Protein AF-A0A938DQX3-F1 (afdb_monomer_lite)

Foldseek 3Di:
DDDDDDDPDPDPPVVVVVVVCVPVVVVVLVVQLVVLVVVLVVCCVVLVVQQQDSVVLSVLSSVLVVLLVVLLVVLLVQLLDPVHDNVVSVVSVVSNVCSLCRSVVSSVVRRPDRDPVSVVVSVVVSVVVVVVSVVVSVVSSVVSNVVVD

Secondary structure (DSSP, 8-state):
-------------HHHHHHHHHHHHHHHHHHHHHHHHHHHHHHHHHHGGGT--HHHHHHHHHHHHHHHHHHHHHHHHHHT-TTS-GGGGHHHHHHHHHHHHHHHHHHHHH-SS--HHHHHHHHHHHHHHHHHHHHHHHHHHHHHHHT--

Radius of gyration: 20.72 Å; chains: 1; bounding box: 42×38×73 Å

Structure (mmCIF, N/CA/C/O backbone):
data_AF-A0A938DQX3-F1
#
_entry.id   AF-A0A938DQX3-F1
#
loop_
_atom_site.group_PDB
_atom_site.id
_atom_site.type_symbol
_atom_site.label_atom_id
_atom_site.label_alt_id
_atom_site.label_comp_id
_atom_site.label_asym_id
_atom_site.label_entity_id
_atom_site.label_seq_id
_atom_site.pdbx_PDB_ins_code
_atom_site.Cartn_x
_atom_site.Cartn_y
_atom_site.Cartn_z
_atom_site.occupancy
_atom_site.B_iso_or_equiv
_atom_site.auth_seq_id
_atom_site.auth_comp_id
_atom_site.auth_asym_id
_atom_site.auth_atom_id
_atom_site.pdbx_PDB_model_num
ATOM 1 N N . MET A 1 1 ? 18.506 -20.937 -54.137 1.00 45.50 1 MET A N 1
ATOM 2 C CA . MET A 1 1 ? 18.088 -21.866 -53.063 1.00 45.50 1 MET A CA 1
ATOM 3 C C . MET A 1 1 ? 19.220 -21.955 -52.055 1.00 45.50 1 MET A C 1
ATOM 5 O O . MET A 1 1 ? 20.154 -22.712 -52.269 1.00 45.50 1 MET A O 1
ATOM 9 N N . THR A 1 2 ? 19.176 -21.145 -51.000 1.00 48.66 2 THR A N 1
ATOM 10 C CA . THR A 1 2 ? 20.172 -21.161 -49.918 1.00 48.66 2 THR A CA 1
ATOM 11 C C . THR A 1 2 ? 19.404 -21.217 -48.606 1.00 48.66 2 THR A C 1
ATOM 13 O O . THR A 1 2 ? 18.808 -20.236 -48.172 1.00 48.66 2 THR A O 1
ATOM 16 N N . SER A 1 3 ? 19.344 -22.419 -48.037 1.00 55.47 3 SER A N 1
ATOM 17 C CA . SER A 1 3 ? 18.750 -22.706 -46.735 1.00 55.47 3 SER A CA 1
ATOM 18 C C . SER A 1 3 ? 19.720 -22.242 -45.650 1.00 55.47 3 SER A C 1
ATOM 20 O O . SER A 1 3 ? 20.717 -22.916 -45.394 1.00 55.47 3 SER A O 1
ATOM 22 N N . LEU A 1 4 ? 19.459 -21.088 -45.031 1.00 57.44 4 LEU A N 1
ATOM 23 C CA . LEU A 1 4 ? 20.162 -20.676 -43.818 1.00 57.44 4 LEU A CA 1
ATOM 24 C C . LEU A 1 4 ? 19.590 -21.460 -42.637 1.00 57.44 4 LEU A C 1
ATOM 26 O O . LEU A 1 4 ? 18.409 -21.364 -42.316 1.00 57.44 4 LEU A O 1
ATOM 30 N N . ALA A 1 5 ? 20.454 -22.276 -42.043 1.00 54.38 5 ALA A N 1
ATOM 31 C CA . ALA A 1 5 ? 20.172 -23.106 -40.889 1.00 54.38 5 ALA A CA 1
ATOM 32 C C . ALA A 1 5 ? 19.664 -22.262 -39.710 1.00 54.38 5 ALA A C 1
ATOM 34 O O . ALA A 1 5 ? 20.349 -21.354 -39.234 1.00 54.38 5 ALA A O 1
ATOM 35 N N . GLU A 1 6 ? 18.470 -22.594 -39.221 1.00 53.66 6 GLU A N 1
ATOM 36 C CA . GLU A 1 6 ? 17.972 -22.133 -37.930 1.00 53.66 6 GLU A CA 1
ATOM 37 C C . GLU A 1 6 ? 18.935 -22.614 -36.833 1.00 53.66 6 GLU A C 1
ATOM 39 O O . GLU A 1 6 ? 19.057 -23.813 -36.570 1.00 53.66 6 GLU A O 1
ATOM 44 N N . GLY A 1 7 ? 19.636 -21.680 -36.184 1.00 59.19 7 GLY A N 1
ATOM 45 C CA . GLY A 1 7 ? 20.365 -21.973 -34.953 1.00 59.19 7 GLY A CA 1
ATOM 46 C C . GLY A 1 7 ? 19.417 -22.565 -33.899 1.00 59.19 7 GLY A C 1
ATOM 47 O O . GLY A 1 7 ? 18.219 -22.258 -33.907 1.00 59.19 7 GLY A O 1
ATOM 48 N N . PRO A 1 8 ? 19.905 -23.422 -32.985 1.00 55.75 8 PRO A N 1
ATOM 49 C CA . PRO A 1 8 ? 19.046 -24.119 -32.041 1.00 55.75 8 PRO A CA 1
ATOM 50 C C . PRO A 1 8 ? 18.246 -23.106 -31.217 1.00 55.75 8 PRO A C 1
ATOM 52 O O . PRO A 1 8 ? 18.801 -22.355 -30.413 1.00 55.75 8 PRO A O 1
ATOM 55 N N . ARG A 1 9 ? 16.921 -23.092 -31.423 1.00 62.78 9 ARG A N 1
ATOM 56 C CA . ARG A 1 9 ? 15.961 -22.340 -30.610 1.00 62.78 9 ARG A CA 1
ATOM 57 C C . ARG A 1 9 ? 16.185 -22.731 -29.150 1.00 62.78 9 ARG A C 1
ATOM 59 O O . ARG A 1 9 ? 15.803 -23.831 -28.748 1.00 62.78 9 ARG A O 1
ATOM 66 N N . ARG A 1 10 ? 16.826 -21.856 -28.360 1.00 60.59 10 ARG A N 1
ATOM 67 C CA . ARG A 1 10 ? 16.922 -22.015 -26.901 1.00 60.59 10 ARG A CA 1
ATOM 68 C C . ARG A 1 10 ? 15.500 -22.184 -26.383 1.00 60.59 10 ARG A C 1
ATOM 70 O O . ARG A 1 10 ? 14.726 -21.231 -26.382 1.00 60.59 10 ARG A O 1
ATOM 77 N N . ARG A 1 11 ? 15.136 -23.402 -25.982 1.00 61.06 11 ARG A N 1
ATOM 78 C CA . ARG A 1 11 ? 13.865 -23.626 -25.299 1.00 61.06 11 ARG A CA 1
ATOM 79 C C . ARG A 1 11 ? 13.931 -22.834 -23.990 1.00 61.06 11 ARG A C 1
ATOM 81 O O . ARG A 1 11 ? 14.903 -23.029 -23.256 1.00 61.06 11 ARG A O 1
ATOM 88 N N . PRO A 1 12 ? 12.977 -21.934 -23.702 1.00 57.72 12 PRO A N 1
ATOM 89 C CA . PRO A 1 12 ? 12.937 -21.260 -22.414 1.00 57.72 12 PRO A CA 1
ATOM 90 C C . PRO A 1 12 ? 12.854 -22.331 -21.322 1.00 57.72 12 PRO A C 1
ATOM 92 O O . PRO A 1 12 ? 11.903 -23.111 -21.258 1.00 57.72 12 PRO A O 1
ATOM 95 N N . ASN A 1 13 ? 13.915 -22.441 -20.525 1.00 58.25 13 ASN A N 1
ATOM 96 C CA . ASN A 1 13 ? 14.003 -23.379 -19.416 1.00 58.25 13 ASN A CA 1
ATOM 97 C C . ASN A 1 13 ? 13.297 -22.753 -18.209 1.00 58.25 13 ASN A C 1
ATOM 99 O O . ASN A 1 13 ? 13.933 -22.286 -17.266 1.00 58.25 13 ASN A O 1
ATOM 103 N N . TRP A 1 14 ? 11.966 -22.752 -18.268 1.00 53.69 14 TRP A N 1
ATOM 104 C CA . TRP A 1 14 ? 11.095 -22.201 -17.233 1.00 53.69 14 TRP A CA 1
ATOM 105 C C . TRP A 1 14 ? 11.409 -22.766 -15.846 1.00 53.69 14 TRP A C 1
ATOM 107 O O . TRP A 1 14 ? 11.339 -22.040 -14.865 1.00 53.69 14 TRP A O 1
ATOM 117 N N . THR A 1 15 ? 11.822 -24.034 -15.751 1.00 56.56 15 THR A N 1
ATOM 118 C CA . THR A 1 15 ? 12.157 -24.705 -14.485 1.00 56.56 15 THR A CA 1
ATOM 119 C C . THR A 1 15 ? 13.306 -24.051 -13.715 1.00 56.56 15 THR A C 1
ATOM 121 O O . THR A 1 15 ? 13.287 -24.057 -12.482 1.00 56.56 15 THR A O 1
ATOM 124 N N . ASN A 1 16 ? 14.273 -23.444 -14.406 1.00 50.97 16 ASN A N 1
ATOM 125 C CA . ASN A 1 16 ? 15.343 -22.687 -13.756 1.00 50.97 16 ASN A CA 1
ATOM 126 C C . ASN A 1 16 ? 14.871 -21.299 -13.304 1.00 50.97 16 ASN A C 1
ATOM 128 O O . ASN A 1 16 ? 15.248 -20.868 -12.213 1.00 50.97 16 ASN A O 1
ATOM 132 N N . ASP A 1 17 ? 13.984 -20.657 -14.069 1.00 53.81 17 ASP A N 1
ATOM 133 C CA . ASP A 1 17 ? 13.373 -19.376 -13.697 1.00 53.81 17 ASP A CA 1
ATOM 134 C C . ASP A 1 17 ? 12.493 -19.528 -12.441 1.00 53.81 17 ASP A C 1
ATOM 136 O O . ASP A 1 17 ? 12.587 -18.716 -11.520 1.00 53.81 17 ASP A O 1
ATOM 140 N N . VAL A 1 18 ? 11.718 -20.621 -12.315 1.00 51.69 18 VAL A N 1
ATOM 141 C CA . VAL A 1 18 ? 10.918 -20.895 -11.097 1.00 51.69 18 VAL A CA 1
ATOM 142 C C . VAL A 1 18 ? 11.788 -21.227 -9.880 1.00 51.69 18 VAL A C 1
ATOM 144 O O . VAL A 1 18 ? 11.441 -20.873 -8.754 1.00 51.69 18 VAL A O 1
ATOM 147 N N . ARG A 1 19 ? 12.944 -21.878 -10.074 1.00 49.25 19 ARG A N 1
ATOM 148 C CA . ARG A 1 19 ? 13.893 -22.155 -8.980 1.00 49.25 19 ARG A CA 1
ATOM 149 C C . ARG A 1 19 ? 14.632 -20.898 -8.514 1.00 49.25 19 ARG A C 1
ATOM 151 O O . ARG A 1 19 ? 14.839 -20.752 -7.311 1.00 49.25 19 ARG A O 1
ATOM 158 N N . GLN A 1 20 ? 14.968 -19.973 -9.416 1.00 52.78 20 GLN A N 1
ATOM 159 C CA . GLN A 1 20 ? 15.530 -18.662 -9.055 1.00 52.78 20 GLN A CA 1
ATOM 160 C C . GLN A 1 20 ? 14.491 -17.738 -8.396 1.00 52.78 20 GLN A C 1
ATOM 162 O O . GLN A 1 20 ? 14.831 -16.981 -7.486 1.00 52.78 20 GLN A O 1
ATOM 167 N N . LEU A 1 21 ? 13.208 -17.880 -8.748 1.00 51.78 21 LEU A N 1
ATOM 168 C CA . LEU A 1 21 ? 12.094 -17.274 -8.011 1.00 51.78 21 LEU A CA 1
ATOM 169 C C . LEU A 1 21 ? 11.944 -17.842 -6.586 1.00 51.78 21 LEU A C 1
ATOM 171 O O . LEU A 1 21 ? 11.348 -17.186 -5.739 1.00 51.78 21 LEU A O 1
ATOM 175 N N . GLY A 1 22 ? 12.494 -19.022 -6.283 1.00 58.12 22 GLY A N 1
ATOM 176 C CA . GLY A 1 22 ? 12.280 -19.718 -5.012 1.00 58.12 22 GLY A CA 1
ATOM 177 C C . GLY A 1 22 ? 12.811 -18.979 -3.781 1.00 58.12 22 GLY A C 1
ATOM 178 O O . GLY A 1 22 ? 12.100 -18.877 -2.786 1.00 58.12 22 GLY A O 1
ATOM 179 N N . VAL A 1 23 ? 14.032 -18.436 -3.830 1.00 64.75 23 VAL A N 1
ATOM 180 C CA . VAL A 1 23 ? 14.623 -17.715 -2.681 1.00 64.75 23 VAL A CA 1
ATOM 181 C C . VAL A 1 23 ? 14.189 -16.251 -2.670 1.00 64.75 23 VAL A C 1
ATOM 183 O O . VAL A 1 23 ? 13.743 -15.755 -1.640 1.00 64.75 23 VAL A O 1
ATOM 186 N N . PHE A 1 24 ? 14.247 -15.573 -3.820 1.00 68.81 24 PHE A N 1
ATOM 187 C CA . PHE A 1 24 ? 13.830 -14.174 -3.943 1.00 68.81 24 PHE A CA 1
ATOM 188 C C . PHE A 1 24 ? 12.329 -13.999 -3.679 1.00 68.81 24 PHE A C 1
ATOM 190 O O . PHE A 1 24 ? 11.930 -13.150 -2.885 1.00 68.81 24 PHE A O 1
ATOM 197 N N . GLY A 1 25 ? 11.501 -14.858 -4.276 1.00 71.12 25 GLY A N 1
ATOM 198 C CA . GLY A 1 25 ? 10.059 -14.888 -4.059 1.00 71.12 25 GLY A CA 1
ATOM 199 C C . GLY A 1 25 ? 9.688 -15.266 -2.627 1.00 71.12 25 GLY A C 1
ATOM 200 O O . GLY A 1 25 ? 8.781 -14.650 -2.074 1.00 71.12 25 GLY A O 1
ATOM 201 N N . ARG A 1 26 ? 10.416 -16.190 -1.974 1.00 74.25 26 ARG A N 1
ATOM 202 C CA . ARG A 1 26 ? 10.211 -16.481 -0.540 1.00 74.25 26 ARG A CA 1
ATOM 203 C C . ARG A 1 26 ? 10.556 -15.290 0.342 1.00 74.25 26 ARG A C 1
ATOM 205 O O . ARG A 1 26 ? 9.744 -14.944 1.188 1.00 74.25 26 ARG A O 1
ATOM 212 N N . SER A 1 27 ? 11.712 -14.655 0.158 1.00 79.38 27 SER A N 1
ATOM 213 C CA . SER A 1 27 ? 12.098 -13.484 0.958 1.00 79.38 27 SER A CA 1
ATOM 214 C C . SER A 1 27 ? 11.137 -12.315 0.753 1.00 79.38 27 SER A C 1
ATOM 216 O O . SER A 1 27 ? 10.786 -11.632 1.711 1.00 79.38 27 SER A O 1
ATOM 218 N N . TRP A 1 28 ? 10.658 -12.117 -0.476 1.00 82.75 28 TRP A N 1
ATOM 219 C CA . TRP A 1 28 ? 9.646 -11.115 -0.792 1.00 82.75 28 TRP A CA 1
ATOM 220 C C . TRP A 1 28 ? 8.291 -11.429 -0.144 1.00 82.75 28 TRP A C 1
ATOM 222 O O . TRP A 1 28 ? 7.709 -10.553 0.492 1.00 82.75 28 TRP A O 1
ATOM 232 N N . ALA A 1 29 ? 7.821 -12.677 -0.227 1.00 79.25 29 ALA A N 1
ATOM 233 C CA . ALA A 1 29 ? 6.574 -13.109 0.403 1.00 79.25 29 ALA A CA 1
ATOM 234 C C . ALA A 1 29 ? 6.642 -13.027 1.936 1.00 79.25 29 ALA A C 1
ATOM 236 O O . ALA A 1 29 ? 5.701 -12.552 2.565 1.00 79.25 29 ALA A O 1
ATOM 237 N N . VAL A 1 30 ? 7.768 -13.424 2.540 1.00 83.75 30 VAL A N 1
ATOM 238 C CA . VAL A 1 30 ? 8.022 -13.266 3.981 1.00 83.75 30 VAL A CA 1
ATOM 239 C C . VAL A 1 30 ? 8.056 -11.787 4.356 1.00 83.75 30 VAL A C 1
ATOM 241 O O . VAL A 1 30 ? 7.450 -11.404 5.350 1.00 83.75 30 VAL A O 1
ATOM 244 N N . GLY A 1 31 ? 8.708 -10.946 3.550 1.00 85.88 31 GLY A N 1
ATOM 245 C CA . GLY A 1 31 ? 8.736 -9.500 3.753 1.00 85.88 31 GLY A CA 1
ATOM 246 C C . GLY A 1 31 ? 7.339 -8.882 3.731 1.00 85.88 31 GLY A C 1
ATOM 247 O O . GLY A 1 31 ? 7.007 -8.123 4.636 1.00 85.88 31 GLY A O 1
ATOM 248 N N . ILE A 1 32 ? 6.504 -9.253 2.754 1.00 86.38 32 ILE A N 1
ATOM 249 C CA . ILE A 1 32 ? 5.093 -8.845 2.693 1.00 86.38 32 ILE A CA 1
ATOM 250 C C . ILE A 1 32 ? 4.351 -9.317 3.930 1.00 86.38 32 ILE A C 1
ATOM 252 O O . ILE A 1 32 ? 3.731 -8.505 4.601 1.00 86.38 32 ILE A O 1
ATOM 256 N N . PHE A 1 33 ? 4.445 -10.603 4.260 1.00 88.06 33 PHE A N 1
ATOM 257 C CA . PHE A 1 33 ? 3.716 -11.163 5.387 1.00 88.06 33 PHE A CA 1
ATOM 258 C C . PHE A 1 33 ? 4.086 -10.474 6.705 1.00 88.06 33 PHE A C 1
ATOM 260 O O . PHE A 1 33 ? 3.202 -10.035 7.436 1.00 88.06 33 PHE A O 1
ATOM 267 N N . LEU A 1 34 ? 5.384 -10.321 6.986 1.00 88.56 34 LEU A N 1
ATOM 268 C CA . LEU A 1 34 ? 5.872 -9.647 8.190 1.00 88.56 34 LEU A CA 1
ATOM 269 C C . LEU A 1 34 ? 5.461 -8.176 8.221 1.00 88.56 34 LEU A C 1
ATOM 271 O O . LEU A 1 34 ? 5.044 -7.684 9.265 1.00 88.56 34 LEU A O 1
ATOM 275 N N . PHE A 1 35 ? 5.549 -7.476 7.091 1.00 87.12 35 PHE A N 1
ATOM 276 C CA . PHE A 1 35 ? 5.141 -6.080 6.998 1.00 87.12 35 PHE A CA 1
ATOM 277 C C . PHE A 1 35 ? 3.631 -5.906 7.212 1.00 87.12 35 PHE A C 1
ATOM 279 O O . PHE A 1 35 ? 3.214 -5.052 7.995 1.00 87.12 35 PHE A O 1
ATOM 286 N N . SER A 1 36 ? 2.811 -6.740 6.573 1.00 87.31 36 SER A N 1
ATOM 287 C CA . SER A 1 36 ? 1.356 -6.756 6.726 1.00 87.31 36 SER A CA 1
ATOM 288 C C . SER A 1 36 ? 0.943 -7.082 8.159 1.00 87.31 36 SER A C 1
ATOM 290 O O . SER A 1 36 ? 0.149 -6.349 8.750 1.00 87.31 36 SER A O 1
ATOM 292 N N . ALA A 1 37 ? 1.547 -8.112 8.759 1.00 87.31 37 ALA A N 1
ATOM 293 C CA . ALA A 1 37 ? 1.326 -8.465 10.157 1.00 87.31 37 ALA A CA 1
ATOM 294 C C . ALA A 1 37 ? 1.736 -7.324 11.098 1.00 87.31 37 ALA A C 1
ATOM 296 O O . ALA A 1 37 ? 0.969 -6.960 11.985 1.00 87.31 37 ALA A O 1
ATOM 297 N N . ALA A 1 38 ? 2.896 -6.699 10.875 1.00 88.25 38 ALA A N 1
ATOM 298 C CA . ALA A 1 38 ? 3.342 -5.559 11.669 1.00 88.25 38 ALA A CA 1
ATOM 299 C C . ALA A 1 38 ? 2.357 -4.384 11.583 1.00 88.25 38 ALA A C 1
ATOM 301 O O . ALA A 1 38 ? 2.016 -3.808 12.612 1.00 88.25 38 ALA A O 1
ATOM 302 N N . ARG A 1 39 ? 1.846 -4.046 10.391 1.00 87.19 39 ARG A N 1
ATOM 303 C CA . ARG A 1 39 ? 0.841 -2.979 10.247 1.00 87.19 39 ARG A CA 1
ATOM 304 C C . ARG A 1 39 ? -0.471 -3.320 10.942 1.00 87.19 39 ARG A C 1
ATOM 306 O O . ARG A 1 39 ? -1.021 -2.451 11.610 1.00 87.19 39 ARG A O 1
ATOM 313 N N . ALA A 1 40 ? -0.947 -4.557 10.816 1.00 86.38 40 ALA A N 1
ATOM 314 C CA . ALA A 1 40 ? -2.161 -5.001 11.493 1.00 86.38 40 ALA A CA 1
ATOM 315 C C . ALA A 1 40 ? -2.005 -4.928 13.022 1.00 86.38 40 ALA A C 1
ATOM 317 O O . ALA A 1 40 ? -2.865 -4.375 13.702 1.00 86.38 40 ALA A O 1
ATOM 318 N N . LEU A 1 41 ? -0.878 -5.406 13.560 1.00 85.69 41 LEU A N 1
ATOM 319 C CA . LEU A 1 41 ? -0.592 -5.395 14.998 1.00 85.69 41 LEU A CA 1
ATOM 320 C C . LEU A 1 41 ? -0.358 -3.985 15.553 1.00 85.69 41 LEU A C 1
ATOM 322 O O . LEU A 1 41 ? -0.820 -3.689 16.649 1.00 85.69 41 LEU A O 1
ATOM 326 N N . LEU A 1 42 ? 0.324 -3.105 14.811 1.00 84.00 42 LEU A N 1
ATOM 327 C CA . LEU A 1 42 ? 0.516 -1.704 15.207 1.00 84.00 42 LEU A CA 1
ATOM 328 C C . LEU A 1 42 ? -0.805 -0.934 15.216 1.00 84.00 42 LEU A C 1
ATOM 330 O O . LEU A 1 42 ? -1.022 -0.089 16.080 1.00 84.00 42 LEU A O 1
ATOM 334 N N . ALA A 1 43 ? -1.685 -1.223 14.259 1.00 79.50 43 ALA A N 1
ATOM 335 C CA . ALA A 1 43 ? -2.976 -0.566 14.160 1.00 79.50 43 ALA A CA 1
ATOM 336 C C . ALA A 1 43 ? -4.010 -1.139 15.144 1.00 79.50 43 ALA A C 1
ATOM 338 O O . ALA A 1 43 ? -4.943 -0.427 15.507 1.00 79.50 43 ALA A O 1
ATOM 339 N N . TRP A 1 44 ? -3.845 -2.385 15.606 1.00 81.75 44 TRP A N 1
ATOM 340 C CA . TRP A 1 44 ? -4.808 -3.103 16.451 1.00 81.75 44 TRP A CA 1
ATOM 341 C C . TRP A 1 44 ? -5.277 -2.312 17.679 1.00 81.75 44 TRP A C 1
ATOM 343 O O . TRP A 1 44 ? -6.489 -2.135 17.820 1.00 81.75 44 TRP A O 1
ATOM 353 N N . PRO A 1 45 ? -4.398 -1.812 18.575 1.00 82.12 45 PRO A N 1
ATOM 354 C CA . PRO A 1 45 ? -4.849 -1.179 19.815 1.00 82.12 45 PRO A CA 1
ATOM 355 C C . PRO A 1 45 ? -5.646 0.094 19.532 1.00 82.12 45 PRO A C 1
ATOM 357 O O . PRO A 1 45 ? -6.562 0.447 20.267 1.00 82.12 45 PRO A O 1
ATOM 360 N N . THR A 1 46 ? -5.303 0.774 18.439 1.00 80.00 46 THR A N 1
ATOM 361 C CA . THR A 1 46 ? -5.901 2.047 18.056 1.00 80.00 46 THR A CA 1
ATOM 362 C C . THR A 1 46 ? -7.161 1.878 17.222 1.00 80.00 46 THR A C 1
ATOM 364 O O . THR A 1 46 ? -8.065 2.684 17.376 1.00 80.00 46 THR A O 1
ATOM 367 N N . LEU A 1 47 ? -7.249 0.880 16.342 1.00 81.31 47 LEU A N 1
ATOM 368 C CA . LEU A 1 47 ? -8.382 0.703 15.427 1.00 81.31 47 LEU A CA 1
ATOM 369 C C . LEU A 1 47 ? -9.418 -0.305 15.934 1.00 81.31 47 LEU A C 1
ATOM 371 O O . LEU A 1 47 ? -10.600 -0.151 15.631 1.00 81.31 47 LEU A O 1
ATOM 375 N N . GLY A 1 48 ? -9.016 -1.280 16.754 1.00 79.88 48 GLY A N 1
ATOM 376 C CA . GLY A 1 48 ? -9.936 -2.255 17.347 1.00 79.88 48 GLY A CA 1
ATOM 377 C C . GLY A 1 48 ? -10.990 -1.599 18.246 1.00 79.88 48 GLY A C 1
ATOM 378 O O . GLY A 1 48 ? -12.151 -1.997 18.230 1.00 79.88 48 GLY A O 1
ATOM 379 N N . GLN A 1 49 ? -10.629 -0.514 18.941 1.00 84.38 49 GLN A N 1
ATOM 380 C CA . GLN A 1 49 ? -11.574 0.309 19.715 1.00 84.38 49 GLN A CA 1
ATOM 381 C C . GLN A 1 49 ? -12.638 1.016 18.852 1.00 84.38 49 GLN A C 1
ATOM 383 O O . GLN A 1 49 ? -13.633 1.494 19.387 1.00 84.38 49 GLN A O 1
ATOM 388 N N . PHE A 1 50 ? -12.453 1.079 17.528 1.00 84.81 50 PHE A N 1
ATOM 389 C CA . PHE A 1 50 ? -13.389 1.702 16.587 1.00 84.81 50 PHE A CA 1
ATOM 390 C C . PHE A 1 50 ? -14.177 0.685 15.746 1.00 84.81 50 PHE A C 1
ATOM 392 O O . PHE A 1 50 ? -14.845 1.081 14.793 1.00 84.81 50 PHE A O 1
ATOM 399 N N . GLY A 1 51 ? -14.113 -0.609 16.086 1.00 84.06 51 GLY A N 1
ATOM 400 C CA . GLY A 1 51 ? -14.857 -1.673 15.400 1.00 84.06 51 GLY A CA 1
ATOM 401 C C . GLY A 1 51 ? -14.176 -2.237 14.150 1.00 84.06 51 GLY A C 1
ATOM 402 O O . GLY A 1 51 ? -14.779 -3.031 13.432 1.00 84.06 51 GLY A O 1
ATOM 403 N N . VAL A 1 52 ? -12.924 -1.857 13.883 1.00 88.56 52 VAL A N 1
ATOM 404 C CA . VAL A 1 52 ? -12.148 -2.403 12.764 1.00 88.56 52 VAL A CA 1
ATOM 405 C C . VAL A 1 52 ? -11.618 -3.779 13.153 1.00 88.56 52 VAL A C 1
ATOM 407 O O . VAL A 1 52 ? -10.870 -3.884 14.125 1.00 88.56 52 VAL A O 1
ATOM 410 N N . ASP A 1 53 ? -11.963 -4.817 12.382 1.00 90.38 53 ASP A N 1
ATOM 411 C CA . ASP A 1 53 ? -11.414 -6.156 12.589 1.00 90.38 53 ASP A CA 1
ATOM 412 C C . ASP A 1 53 ? -9.996 -6.242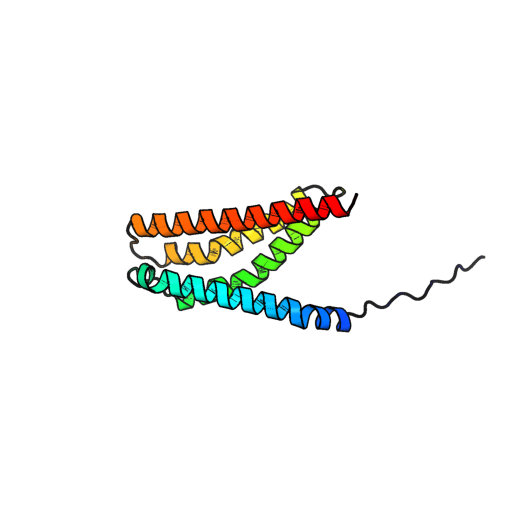 11.979 1.00 90.38 53 ASP A C 1
ATOM 414 O O . ASP A 1 53 ? -9.816 -6.174 10.755 1.00 90.38 53 ASP A O 1
ATOM 418 N N . PRO A 1 54 ? -8.962 -6.395 12.814 1.00 88.88 54 PRO A N 1
ATOM 419 C CA . PRO A 1 54 ? -7.568 -6.464 12.385 1.00 88.88 54 PRO A CA 1
ATOM 420 C C . PRO A 1 54 ? -7.246 -7.701 11.536 1.00 88.88 54 PRO A C 1
ATOM 422 O O . PRO A 1 54 ? -6.339 -7.639 10.704 1.00 88.88 54 PRO A O 1
ATOM 425 N N . TRP A 1 55 ? -7.974 -8.810 11.692 1.00 92.06 55 TRP A N 1
ATOM 426 C CA . TRP A 1 55 ? -7.782 -10.008 10.873 1.00 92.06 55 TRP A CA 1
ATOM 427 C C . TRP A 1 55 ? -8.351 -9.826 9.471 1.00 92.06 55 TRP A C 1
ATOM 429 O O . TRP A 1 55 ? -7.723 -10.241 8.497 1.00 92.06 55 TRP A O 1
ATOM 439 N N . VAL A 1 56 ? -9.498 -9.151 9.352 1.00 92.88 56 VAL A N 1
ATOM 440 C CA . VAL A 1 56 ? -10.069 -8.777 8.050 1.00 92.88 56 VAL A CA 1
ATOM 441 C C . VAL A 1 56 ? -9.154 -7.781 7.342 1.00 92.88 56 VAL A C 1
ATOM 443 O O . VAL A 1 56 ? -8.847 -7.967 6.164 1.00 92.88 56 VAL A O 1
ATOM 446 N N . PHE A 1 57 ? -8.640 -6.780 8.066 1.00 92.94 57 PHE A N 1
ATOM 447 C CA . PHE A 1 57 ? -7.630 -5.862 7.537 1.00 92.94 57 PHE A CA 1
ATOM 448 C C . PHE A 1 57 ? -6.396 -6.616 7.021 1.00 92.94 57 PHE A C 1
ATOM 450 O O . PHE A 1 57 ? -5.972 -6.394 5.887 1.00 92.94 57 PHE A O 1
ATOM 457 N N . LEU A 1 58 ? -5.845 -7.538 7.820 1.00 92.56 58 LEU A N 1
ATOM 458 C CA . LEU A 1 58 ? -4.685 -8.342 7.435 1.00 92.56 58 LEU A CA 1
ATOM 459 C C . LEU A 1 58 ? -4.968 -9.197 6.192 1.00 92.56 58 LEU A C 1
ATOM 461 O O . LEU A 1 58 ? -4.128 -9.271 5.299 1.00 92.56 58 LEU A O 1
ATOM 465 N N . ALA A 1 59 ? -6.144 -9.821 6.108 1.00 94.38 59 ALA A N 1
ATOM 466 C CA . ALA A 1 59 ? -6.530 -10.633 4.959 1.00 94.38 59 ALA A CA 1
ATOM 467 C C . ALA A 1 59 ? -6.614 -9.794 3.675 1.00 94.38 59 ALA A C 1
ATOM 469 O O . ALA A 1 59 ? -6.022 -10.168 2.662 1.00 94.38 59 ALA A O 1
ATOM 470 N N . ILE A 1 60 ? -7.289 -8.639 3.724 1.00 95.06 60 ILE A N 1
ATOM 471 C CA . ILE A 1 60 ? -7.374 -7.707 2.588 1.00 95.06 60 ILE A CA 1
ATOM 472 C C . ILE A 1 60 ? -5.974 -7.254 2.174 1.00 95.06 60 ILE A C 1
ATOM 474 O O . ILE A 1 60 ? -5.649 -7.236 0.986 1.00 95.06 60 ILE A O 1
ATOM 478 N N . ASP A 1 61 ? -5.126 -6.923 3.142 1.00 93.81 61 ASP A N 1
ATOM 479 C CA . ASP A 1 61 ? -3.771 -6.475 2.870 1.00 93.81 61 ASP A CA 1
ATOM 480 C C . ASP A 1 61 ? -2.912 -7.549 2.188 1.00 93.81 61 ASP A C 1
ATOM 482 O O . ASP A 1 61 ? -2.273 -7.296 1.170 1.00 93.81 61 ASP A O 1
ATOM 486 N N . LEU A 1 62 ? -2.952 -8.785 2.686 1.00 93.50 62 LEU A N 1
ATOM 487 C CA . LEU A 1 62 ? -2.211 -9.895 2.088 1.00 93.50 62 LEU A CA 1
ATOM 488 C C . LEU A 1 62 ? -2.710 -10.226 0.674 1.00 93.50 62 LEU A C 1
ATOM 490 O O . LEU A 1 62 ? -1.900 -10.468 -0.224 1.00 93.50 62 LEU A O 1
ATOM 494 N N . ILE A 1 63 ? -4.029 -10.206 0.456 1.00 94.31 63 ILE A N 1
ATOM 495 C CA . ILE A 1 63 ? -4.635 -10.470 -0.858 1.00 94.31 63 ILE A CA 1
ATOM 496 C C . ILE A 1 63 ? -4.230 -9.392 -1.868 1.00 94.31 63 ILE A C 1
ATOM 498 O O . ILE A 1 63 ? -3.917 -9.704 -3.017 1.00 94.31 63 ILE A O 1
ATOM 502 N N . THR A 1 64 ? -4.213 -8.128 -1.449 1.00 94.50 64 THR A N 1
ATOM 503 C CA . THR A 1 64 ? -3.896 -6.986 -2.321 1.00 94.50 64 THR A CA 1
ATOM 504 C C . THR A 1 64 ? -2.394 -6.826 -2.566 1.00 94.50 64 THR A C 1
ATOM 506 O O . THR A 1 64 ? -1.997 -6.334 -3.625 1.00 94.50 64 THR A O 1
ATOM 509 N N . ALA A 1 65 ? -1.536 -7.318 -1.667 1.00 91.69 65 ALA A N 1
ATOM 510 C CA . ALA A 1 65 ? -0.083 -7.212 -1.786 1.00 91.69 65 ALA A CA 1
ATOM 511 C C . ALA A 1 65 ? 0.492 -7.905 -3.037 1.00 91.69 65 ALA A C 1
ATOM 513 O O . ALA A 1 65 ? 1.433 -7.395 -3.656 1.00 91.69 65 ALA A O 1
ATOM 514 N N . VAL A 1 66 ? -0.081 -9.043 -3.443 1.00 88.44 66 VAL A N 1
ATOM 515 C CA . VAL A 1 66 ? 0.376 -9.794 -4.625 1.00 88.44 66 VAL A CA 1
ATOM 516 C C . VAL A 1 66 ? 0.154 -9.007 -5.927 1.00 88.44 66 VAL A C 1
ATOM 518 O O . VAL A 1 66 ? 1.144 -8.700 -6.603 1.00 88.44 66 VAL A O 1
ATOM 521 N N . PRO A 1 67 ? -1.088 -8.627 -6.298 1.00 92.00 67 PRO A N 1
ATOM 522 C CA . PRO A 1 67 ? -1.324 -7.823 -7.494 1.00 92.00 67 PRO A CA 1
ATOM 523 C C . PRO A 1 67 ? -0.656 -6.446 -7.408 1.00 92.00 67 PRO A C 1
ATOM 525 O O . PRO A 1 67 ? -0.172 -5.956 -8.428 1.00 92.00 67 PRO A O 1
ATOM 528 N N . TYR A 1 68 ? -0.545 -5.852 -6.213 1.00 91.25 68 TYR A N 1
ATOM 529 C CA . TYR A 1 68 ? 0.196 -4.608 -5.998 1.00 91.25 68 TYR A CA 1
ATOM 530 C C . TYR A 1 68 ? 1.663 -4.723 -6.435 1.00 91.25 68 TYR A C 1
ATOM 532 O O . TYR A 1 68 ? 2.132 -3.924 -7.247 1.00 91.25 68 TYR A O 1
ATOM 540 N N . GLY A 1 69 ? 2.393 -5.731 -5.949 1.00 89.25 69 GLY A N 1
ATOM 541 C CA . GLY A 1 69 ? 3.810 -5.902 -6.277 1.00 89.25 69 GLY A CA 1
ATOM 542 C C . GLY A 1 69 ? 4.057 -6.210 -7.754 1.00 89.25 69 GLY A C 1
ATOM 543 O O . GLY A 1 69 ? 4.979 -5.647 -8.352 1.00 89.25 69 GLY A O 1
ATOM 544 N N . VAL A 1 70 ? 3.203 -7.039 -8.366 1.00 90.00 70 VAL A N 1
ATOM 545 C CA . VAL A 1 70 ? 3.251 -7.314 -9.812 1.00 90.00 70 VAL A CA 1
ATOM 546 C C . VAL A 1 70 ? 3.032 -6.026 -10.603 1.00 90.00 70 VAL A C 1
ATOM 548 O O . VAL A 1 70 ? 3.834 -5.698 -11.479 1.00 90.00 70 VAL A O 1
ATOM 551 N N . ALA A 1 71 ? 1.997 -5.255 -10.262 1.00 91.38 71 ALA A N 1
ATOM 552 C CA . ALA A 1 71 ? 1.699 -3.998 -10.933 1.00 91.38 71 ALA A CA 1
ATOM 553 C C . ALA A 1 71 ? 2.833 -2.977 -10.775 1.00 91.38 71 ALA A C 1
ATOM 555 O O . ALA A 1 71 ? 3.182 -2.306 -11.748 1.00 91.38 71 ALA A O 1
ATOM 556 N N . GLN A 1 72 ? 3.479 -2.903 -9.605 1.00 91.81 72 GLN A N 1
ATOM 557 C CA . GLN A 1 72 ? 4.657 -2.055 -9.409 1.00 91.81 72 GLN A CA 1
ATOM 558 C C . GLN A 1 72 ? 5.816 -2.468 -10.320 1.00 91.81 72 GLN A C 1
ATOM 560 O O . GLN A 1 72 ? 6.394 -1.615 -10.995 1.00 91.81 72 GLN A O 1
ATOM 565 N N . ALA A 1 73 ? 6.146 -3.761 -10.369 1.00 90.00 73 ALA A N 1
ATOM 566 C CA . ALA A 1 73 ? 7.244 -4.265 -11.191 1.00 90.00 73 ALA A CA 1
ATOM 567 C C . ALA A 1 73 ? 7.002 -4.015 -12.688 1.00 90.00 73 ALA A C 1
ATOM 569 O O . ALA A 1 73 ? 7.905 -3.565 -13.396 1.00 90.00 73 ALA A O 1
ATOM 570 N N . VAL A 1 74 ? 5.776 -4.252 -13.168 1.00 90.00 74 VAL A N 1
ATOM 571 C CA . VAL A 1 74 ? 5.396 -3.998 -14.566 1.00 90.00 74 VAL A CA 1
ATOM 572 C C . VAL A 1 74 ? 5.425 -2.502 -14.881 1.00 90.00 74 VAL A C 1
ATOM 574 O O . VAL A 1 74 ? 5.998 -2.116 -15.898 1.00 90.00 74 VAL A O 1
ATOM 577 N N . THR A 1 75 ? 4.888 -1.658 -13.994 1.00 90.06 75 THR A N 1
ATOM 578 C CA . THR A 1 75 ? 4.916 -0.193 -14.142 1.00 90.06 75 THR A CA 1
ATOM 579 C C . THR A 1 75 ? 6.350 0.310 -14.283 1.00 90.06 75 THR A C 1
ATOM 581 O O . THR A 1 75 ? 6.665 0.998 -15.251 1.00 90.06 75 THR A O 1
ATOM 584 N N . VAL A 1 76 ? 7.246 -0.081 -13.369 1.00 90.88 76 VAL A N 1
ATOM 585 C CA . VAL A 1 76 ? 8.666 0.303 -13.424 1.00 90.88 76 VAL A CA 1
ATOM 586 C C . VAL A 1 76 ? 9.311 -0.192 -14.716 1.00 90.88 76 VAL A C 1
ATOM 588 O O . VAL A 1 76 ? 9.962 0.587 -15.402 1.00 90.88 76 VAL A O 1
ATOM 591 N N . LYS A 1 77 ? 9.086 -1.454 -15.102 1.00 88.56 77 LYS A N 1
ATOM 592 C CA . LYS A 1 77 ? 9.662 -2.039 -16.321 1.00 88.56 77 LYS A CA 1
ATOM 593 C C . LYS A 1 77 ? 9.246 -1.296 -17.594 1.00 88.56 77 LYS A C 1
ATOM 595 O O . LYS A 1 77 ? 10.072 -1.142 -18.489 1.00 88.56 77 LYS A O 1
ATOM 600 N N . ILE A 1 78 ? 7.985 -0.870 -17.693 1.00 88.19 78 ILE A N 1
ATOM 601 C CA . ILE A 1 78 ? 7.501 -0.075 -18.830 1.00 88.19 78 ILE A CA 1
ATOM 602 C C . ILE A 1 78 ? 8.128 1.320 -18.797 1.00 88.19 78 ILE A C 1
ATOM 604 O O . ILE A 1 78 ? 8.573 1.797 -19.831 1.00 88.19 78 ILE A O 1
ATOM 608 N N . LEU A 1 79 ? 8.217 1.954 -17.625 1.00 88.56 79 LEU A N 1
ATOM 609 C CA . LEU A 1 79 ? 8.788 3.296 -17.493 1.00 88.56 79 LEU A CA 1
ATOM 610 C C . LEU A 1 79 ? 10.308 3.341 -17.709 1.00 88.56 79 LEU A C 1
ATOM 612 O O . LEU A 1 79 ? 10.816 4.370 -18.146 1.00 88.56 79 LEU A O 1
ATOM 616 N N . CYS A 1 80 ? 11.048 2.263 -17.437 1.00 89.31 80 CYS A N 1
ATOM 617 C CA . CYS A 1 80 ? 12.480 2.188 -17.750 1.00 89.31 80 CYS A CA 1
ATOM 618 C C . CYS A 1 80 ? 12.768 2.196 -19.255 1.00 89.31 80 CYS A C 1
ATOM 620 O O . CYS A 1 80 ? 13.884 2.502 -19.651 1.00 89.31 80 CYS A O 1
ATOM 622 N N . ARG A 1 81 ? 11.794 1.821 -20.086 1.00 83.56 81 ARG A N 1
ATOM 623 C CA . ARG A 1 81 ? 11.954 1.737 -21.534 1.00 83.56 81 ARG A CA 1
ATOM 624 C C . ARG A 1 81 ? 11.717 3.097 -22.180 1.00 83.56 81 ARG A C 1
ATOM 626 O O . ARG A 1 81 ? 10.615 3.627 -22.085 1.00 83.56 81 ARG A O 1
ATOM 633 N N . ASP A 1 82 ? 12.725 3.624 -22.866 1.00 76.19 82 ASP A N 1
ATOM 634 C CA . ASP A 1 82 ? 12.616 4.905 -23.575 1.00 76.19 82 ASP A CA 1
ATOM 635 C C . ASP A 1 82 ? 11.824 4.801 -24.891 1.00 76.19 82 ASP A C 1
ATOM 637 O O . ASP A 1 82 ? 11.301 5.800 -25.379 1.00 76.19 82 ASP A O 1
ATOM 641 N N . ASP A 1 83 ? 11.661 3.593 -25.441 1.00 79.88 83 ASP A N 1
ATOM 642 C CA . ASP A 1 83 ? 10.898 3.337 -26.669 1.00 79.88 83 ASP A CA 1
ATOM 643 C C . ASP A 1 83 ? 9.375 3.303 -26.454 1.00 79.88 83 ASP A C 1
ATOM 645 O O . ASP A 1 83 ? 8.613 3.324 -27.424 1.00 79.88 83 ASP A O 1
ATOM 649 N N . ARG A 1 84 ? 8.907 3.245 -25.197 1.00 74.88 84 ARG A N 1
ATOM 650 C CA . ARG A 1 84 ? 7.479 3.136 -24.879 1.00 74.88 84 ARG A CA 1
ATOM 651 C C . ARG A 1 84 ? 6.904 4.402 -24.252 1.00 74.88 84 ARG A C 1
ATOM 653 O O . ARG A 1 84 ? 7.473 4.958 -23.31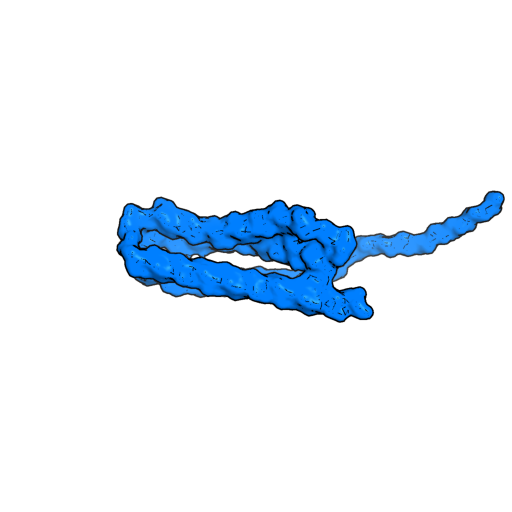5 1.00 74.88 84 ARG A O 1
ATOM 660 N N . PRO A 1 85 ? 5.712 4.835 -24.693 1.00 81.88 85 PRO A N 1
ATOM 661 C CA . PRO A 1 85 ? 5.045 5.974 -24.092 1.00 81.88 85 PRO A CA 1
ATOM 662 C C . PRO A 1 85 ? 4.581 5.634 -22.670 1.00 81.88 85 PRO A C 1
ATOM 664 O O . PRO A 1 85 ? 3.996 4.580 -22.422 1.00 81.88 85 PRO A O 1
ATOM 667 N N . ALA A 1 86 ? 4.754 6.575 -21.736 1.00 80.69 86 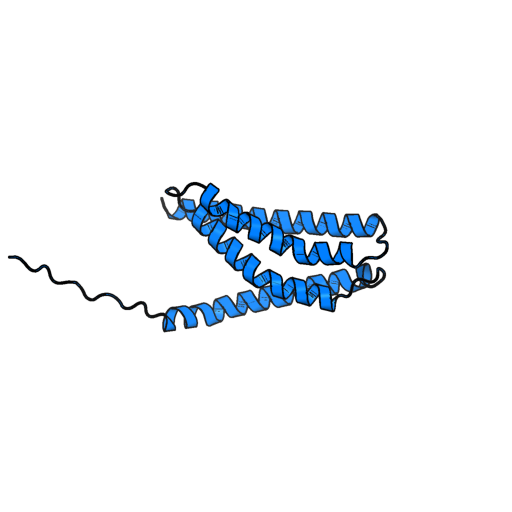ALA A N 1
ATOM 668 C CA . ALA A 1 86 ? 4.389 6.396 -20.325 1.00 80.69 86 ALA A CA 1
ATOM 669 C C . ALA A 1 86 ? 2.904 6.042 -20.101 1.00 80.69 86 ALA A C 1
ATOM 671 O O . ALA A 1 86 ? 2.558 5.435 -19.088 1.00 80.69 86 ALA A O 1
ATOM 672 N N . ARG A 1 87 ? 2.024 6.362 -21.063 1.00 85.12 87 ARG A N 1
ATOM 673 C CA . ARG A 1 87 ? 0.603 5.975 -21.038 1.00 85.12 87 ARG A CA 1
ATOM 674 C C . ARG A 1 87 ? 0.403 4.459 -20.934 1.00 85.12 87 ARG A C 1
ATOM 676 O O . ARG A 1 87 ? -0.560 4.023 -20.316 1.00 85.12 87 ARG A O 1
ATOM 683 N N . ASP A 1 88 ? 1.323 3.663 -21.479 1.00 86.31 88 ASP A N 1
ATOM 684 C CA . ASP A 1 88 ? 1.233 2.200 -21.451 1.00 86.31 88 ASP A CA 1
ATOM 685 C C . ASP A 1 88 ? 1.416 1.65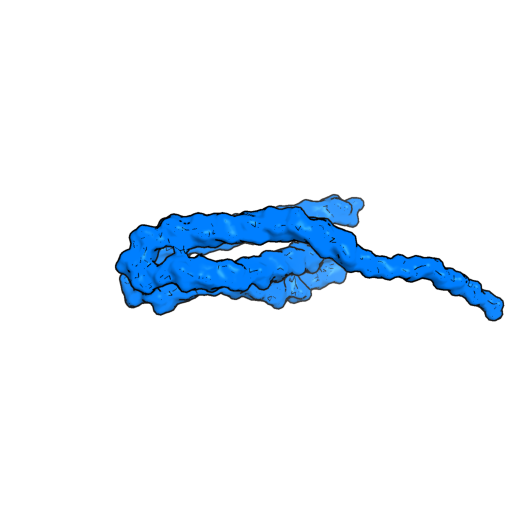8 -20.020 1.00 86.31 88 ASP A C 1
ATOM 687 O O . ASP A 1 88 ? 0.981 0.550 -19.706 1.00 86.31 88 ASP A O 1
ATOM 691 N N . ALA A 1 89 ? 2.019 2.453 -19.128 1.00 88.50 89 ALA A N 1
ATOM 692 C CA . ALA A 1 89 ? 2.143 2.150 -17.707 1.00 88.50 89 ALA A CA 1
ATOM 693 C C . ALA A 1 89 ? 0.936 2.631 -16.879 1.00 88.50 89 ALA A C 1
ATOM 695 O O . ALA A 1 89 ? 0.788 2.204 -15.736 1.00 88.50 89 ALA A O 1
ATOM 696 N N . ALA A 1 90 ? 0.062 3.489 -17.423 1.00 89.44 90 ALA A N 1
ATOM 697 C CA . ALA A 1 90 ? -1.004 4.139 -16.656 1.00 89.44 90 ALA A CA 1
ATOM 698 C C . ALA A 1 90 ? -2.003 3.135 -16.062 1.00 89.44 90 ALA A C 1
ATOM 700 O O . ALA A 1 90 ? -2.337 3.232 -14.884 1.00 89.44 90 ALA A O 1
ATOM 701 N N . GLY A 1 91 ? -2.422 2.127 -16.837 1.00 91.56 91 GLY A N 1
ATOM 702 C CA . GLY A 1 91 ? -3.327 1.079 -16.349 1.00 91.56 91 GLY A CA 1
ATOM 703 C C . GLY A 1 91 ? -2.738 0.289 -15.176 1.00 91.56 91 GLY A C 1
ATOM 704 O O . GLY A 1 91 ? -3.415 0.047 -14.180 1.00 91.56 91 GLY A O 1
ATOM 705 N N . TRP A 1 92 ? -1.446 -0.038 -15.243 1.00 91.38 92 TRP A N 1
ATOM 706 C CA . TRP A 1 92 ? -0.744 -0.705 -14.144 1.00 91.38 92 TRP A CA 1
ATOM 707 C C . TRP A 1 92 ? -0.553 0.217 -12.939 1.00 91.38 92 TRP A C 1
ATOM 709 O O . TRP A 1 92 ? -0.737 -0.223 -11.807 1.00 91.38 92 TRP A O 1
ATOM 719 N N . GLY A 1 93 ? -0.280 1.503 -13.167 1.00 91.81 93 GLY A N 1
ATOM 720 C CA . GLY A 1 93 ? -0.238 2.517 -12.115 1.00 91.81 93 GLY A CA 1
ATOM 721 C C . GLY A 1 93 ? -1.568 2.645 -11.364 1.00 91.81 93 GLY A C 1
ATOM 722 O O . GLY A 1 93 ? -1.569 2.739 -10.140 1.00 91.81 93 GLY A O 1
ATOM 723 N N . ILE A 1 94 ? -2.703 2.561 -12.064 1.00 95.44 94 ILE A N 1
ATOM 724 C CA . ILE A 1 94 ? -4.031 2.538 -11.431 1.00 95.44 94 ILE A CA 1
ATOM 725 C C . ILE A 1 94 ? -4.176 1.307 -10.532 1.00 95.44 94 ILE A C 1
ATOM 727 O O . ILE A 1 94 ? -4.608 1.445 -9.392 1.00 95.44 94 ILE A O 1
ATOM 731 N N . ILE A 1 95 ? -3.763 0.120 -10.992 1.00 95.44 95 ILE A N 1
ATOM 732 C CA . ILE A 1 95 ? -3.798 -1.100 -10.165 1.00 95.44 95 ILE A CA 1
ATOM 733 C C . ILE A 1 95 ? -2.941 -0.924 -8.903 1.00 95.44 95 ILE A C 1
ATOM 735 O O . ILE A 1 95 ? -3.389 -1.290 -7.819 1.00 95.44 95 ILE A O 1
ATOM 739 N N . VAL A 1 96 ? -1.752 -0.318 -9.012 1.00 94.44 96 VAL A N 1
ATOM 740 C CA . VAL A 1 96 ? -0.903 0.005 -7.848 1.00 94.44 96 VAL A CA 1
ATOM 741 C C . VAL A 1 96 ? -1.668 0.866 -6.842 1.00 94.44 96 VAL A C 1
ATOM 743 O O . VAL A 1 96 ? -1.690 0.538 -5.657 1.00 94.44 96 VAL A O 1
ATOM 746 N N . VAL A 1 97 ? -2.320 1.937 -7.301 1.00 95.56 97 VAL A N 1
ATOM 747 C CA . VAL A 1 97 ? -3.088 2.841 -6.431 1.00 95.56 97 VAL A CA 1
ATOM 748 C C . VAL A 1 97 ? -4.269 2.117 -5.786 1.00 95.56 97 VAL A C 1
ATOM 750 O O . VAL A 1 97 ? -4.434 2.189 -4.572 1.00 95.56 97 VAL A O 1
ATOM 753 N N . VAL A 1 98 ? -5.065 1.381 -6.564 1.00 97.06 98 VAL A N 1
ATOM 754 C CA . VAL A 1 98 ? -6.248 0.669 -6.055 1.00 97.06 98 VAL A CA 1
ATOM 755 C C . VAL A 1 98 ? -5.852 -0.376 -5.014 1.00 97.06 98 VAL A C 1
ATOM 757 O O . VAL A 1 98 ? -6.427 -0.398 -3.929 1.00 97.06 98 VAL A O 1
ATOM 760 N N . MET A 1 99 ? -4.847 -1.207 -5.304 1.00 96.00 99 MET A N 1
ATOM 761 C CA . MET A 1 99 ? -4.403 -2.245 -4.370 1.00 96.00 99 MET A CA 1
ATOM 762 C C . MET A 1 99 ? -3.766 -1.653 -3.109 1.00 96.00 99 MET A C 1
ATOM 764 O O . MET A 1 99 ? -3.947 -2.200 -2.028 1.00 96.00 99 MET A O 1
ATOM 768 N N . PHE A 1 100 ? -3.076 -0.512 -3.215 1.00 94.44 100 PHE A N 1
ATOM 769 C CA . PHE A 1 100 ? -2.553 0.201 -2.049 1.00 94.44 100 PHE A CA 1
ATOM 770 C C . PHE A 1 100 ? -3.667 0.762 -1.160 1.00 94.44 100 PHE A C 1
ATOM 772 O O . PHE A 1 100 ? -3.584 0.663 0.061 1.00 94.44 100 PHE A O 1
ATOM 779 N N . LEU A 1 101 ? -4.703 1.359 -1.759 1.00 95.62 101 LEU A N 1
ATOM 780 C CA . LEU A 1 101 ? -5.790 2.014 -1.027 1.00 95.62 101 LEU A CA 1
ATOM 781 C C . LEU A 1 101 ? -6.809 1.029 -0.442 1.00 95.62 101 LEU A C 1
ATOM 783 O O . LEU A 1 101 ? -7.444 1.349 0.561 1.00 95.62 101 LEU A O 1
ATOM 787 N N . ALA A 1 102 ? -6.953 -0.161 -1.027 1.00 95.62 102 ALA A N 1
ATOM 788 C CA . ALA A 1 102 ? -7.922 -1.175 -0.617 1.00 95.62 102 ALA A CA 1
ATOM 789 C C . ALA A 1 102 ? -7.937 -1.477 0.903 1.00 95.62 102 ALA A C 1
ATOM 791 O O . ALA A 1 102 ? -8.997 -1.307 1.513 1.00 95.62 102 ALA A O 1
ATOM 792 N N . PRO A 1 103 ? -6.818 -1.833 1.569 1.00 93.19 103 PRO A N 1
ATOM 793 C CA . PRO A 1 103 ? -6.825 -2.096 3.013 1.00 93.19 103 PRO A CA 1
ATOM 794 C C . PRO A 1 103 ? -7.206 -0.868 3.854 1.00 93.19 103 PRO A C 1
ATOM 796 O O . PRO A 1 103 ? -7.847 -1.007 4.893 1.00 93.19 103 PRO A O 1
ATOM 799 N N . TYR A 1 104 ? -6.879 0.347 3.404 1.00 93.00 104 TYR A N 1
ATOM 800 C CA . TYR A 1 104 ? -7.266 1.573 4.109 1.00 93.00 104 TYR A CA 1
ATOM 801 C C . TYR A 1 104 ? -8.746 1.905 3.921 1.00 93.00 104 TYR A C 1
ATOM 803 O O . TYR A 1 104 ? -9.394 2.366 4.856 1.00 93.00 104 TYR A O 1
ATOM 811 N N . SER A 1 105 ? -9.307 1.629 2.741 1.00 94.25 105 SER A N 1
ATOM 812 C CA . SER A 1 105 ? -10.736 1.827 2.485 1.00 94.25 105 SER A CA 1
ATOM 813 C C . SER A 1 105 ? -11.609 0.973 3.413 1.00 94.25 105 SER A C 1
ATOM 815 O O . SER A 1 105 ? -12.639 1.447 3.886 1.00 94.25 105 SER A O 1
ATOM 817 N N . TYR A 1 106 ? -11.143 -0.233 3.765 1.00 93.88 106 TYR A N 1
ATOM 818 C CA . TYR A 1 106 ? -11.783 -1.078 4.772 1.00 93.88 106 TYR A CA 1
ATOM 819 C C . TYR A 1 106 ? -11.829 -0.411 6.152 1.00 93.88 106 TYR A C 1
ATOM 821 O O . TYR A 1 106 ? -12.877 -0.437 6.785 1.00 93.88 106 TYR A O 1
ATOM 829 N N . ILE A 1 107 ? -10.747 0.238 6.601 1.00 91.06 107 ILE A N 1
ATOM 830 C CA . ILE A 1 107 ? -10.721 0.947 7.894 1.00 91.06 107 ILE A CA 1
ATOM 831 C C . ILE A 1 107 ? -11.835 1.999 7.946 1.00 91.06 107 ILE A C 1
ATOM 833 O O . ILE A 1 107 ? -12.572 2.077 8.927 1.00 91.06 107 ILE A O 1
ATOM 837 N N . PHE A 1 108 ? -11.989 2.788 6.883 1.00 91.00 108 PHE A N 1
ATOM 838 C CA . PHE A 1 108 ? -13.016 3.831 6.823 1.00 91.00 108 PHE A CA 1
ATOM 839 C C . PHE A 1 108 ? -14.435 3.271 6.693 1.00 91.00 108 PHE A C 1
ATOM 841 O O . PHE A 1 108 ? -15.357 3.845 7.255 1.00 91.00 108 PHE A O 1
ATOM 848 N N . ALA A 1 109 ? -14.616 2.156 5.983 1.00 91.06 109 ALA A N 1
ATOM 849 C CA . ALA A 1 109 ? -15.922 1.518 5.832 1.00 91.06 109 ALA A CA 1
ATOM 850 C C . ALA A 1 109 ? -16.369 0.750 7.089 1.00 91.06 109 ALA A C 1
ATOM 852 O O . ALA A 1 109 ? -17.561 0.686 7.376 1.00 91.06 109 ALA A O 1
ATOM 853 N N . ALA A 1 110 ? -15.426 0.155 7.824 1.00 89.19 110 ALA A N 1
ATOM 854 C CA . ALA A 1 110 ? -15.698 -0.633 9.025 1.00 89.19 110 ALA A CA 1
ATOM 855 C C . ALA A 1 110 ? -15.756 0.217 10.301 1.00 89.19 110 ALA A C 1
ATOM 857 O O . ALA A 1 110 ? -16.400 -0.178 11.270 1.00 89.19 110 ALA A O 1
ATOM 858 N N . SER A 1 111 ? -15.094 1.378 10.322 1.00 84.00 111 SER A N 1
ATOM 859 C CA . SER A 1 111 ? -15.162 2.275 11.475 1.00 84.00 111 SER A CA 1
ATOM 860 C C . SER A 1 111 ? -16.526 2.962 11.532 1.00 84.00 111 SER A C 1
ATOM 862 O O . SER A 1 111 ? -16.848 3.805 10.702 1.00 84.00 111 SER A O 1
ATOM 864 N N . GLY A 1 112 ? -17.346 2.620 12.530 1.00 75.25 112 GLY A N 1
ATOM 865 C CA . GLY A 1 112 ? -18.680 3.220 12.674 1.00 75.25 112 GLY A CA 1
ATOM 866 C C . GLY A 1 112 ? -18.630 4.741 12.882 1.00 75.25 112 GLY A C 1
ATOM 867 O O . GLY A 1 112 ? -19.386 5.484 12.263 1.00 75.25 112 GLY A O 1
ATOM 868 N N . SER A 1 113 ? -17.704 5.212 13.727 1.00 75.94 113 SER A N 1
ATOM 869 C CA . SER A 1 113 ? -17.426 6.638 13.944 1.00 75.94 113 SER A CA 1
ATOM 870 C C . SER A 1 113 ? -15.998 6.837 14.470 1.00 75.94 113 SER A C 1
ATOM 872 O O . SER A 1 113 ? -15.763 6.860 15.681 1.00 75.94 113 SER A O 1
ATOM 874 N N . MET A 1 114 ? -15.017 6.949 13.571 1.00 80.69 114 MET A N 1
ATOM 875 C CA . MET A 1 114 ? -13.628 7.205 13.970 1.00 80.69 114 MET A CA 1
ATOM 876 C C . MET A 1 114 ? -13.424 8.685 14.353 1.00 80.69 114 MET A C 1
ATOM 878 O O . MET A 1 114 ? -13.779 9.570 13.569 1.00 80.69 114 MET A O 1
ATOM 882 N N . PRO A 1 115 ? -12.826 8.993 15.522 1.00 87.12 115 PRO A N 1
ATOM 883 C CA . PRO A 1 115 ? -12.493 10.364 15.894 1.00 87.12 115 PRO A CA 1
ATOM 884 C C . PRO A 1 115 ? -11.443 10.951 14.943 1.00 87.12 115 PRO A C 1
ATOM 886 O O . PRO A 1 115 ? -10.582 10.238 14.423 1.00 87.12 115 PRO A O 1
ATOM 889 N N . ALA A 1 116 ? -11.468 12.277 14.768 1.00 87.62 116 ALA A N 1
ATOM 890 C CA . ALA A 1 116 ? -10.620 12.981 13.803 1.00 87.62 116 ALA A CA 1
ATOM 891 C C . ALA A 1 116 ? -9.124 12.652 13.949 1.00 87.62 116 ALA A C 1
ATOM 893 O O . ALA A 1 116 ? -8.439 12.460 12.949 1.00 87.62 116 ALA A O 1
ATOM 894 N N . ALA A 1 117 ? -8.626 12.511 15.182 1.00 86.62 117 ALA A N 1
ATOM 895 C CA . ALA A 1 117 ? -7.233 12.149 15.444 1.00 86.62 117 ALA A CA 1
ATOM 896 C C . ALA A 1 117 ? -6.843 10.791 14.831 1.00 86.62 117 ALA A C 1
ATOM 898 O O . ALA A 1 117 ? -5.764 10.659 14.257 1.00 86.62 117 ALA A O 1
ATOM 899 N N . ALA A 1 118 ? -7.729 9.795 14.903 1.00 86.69 118 ALA A N 1
ATOM 900 C CA . ALA A 1 118 ? -7.472 8.471 14.350 1.00 86.69 118 ALA A CA 1
ATOM 901 C C . ALA A 1 118 ? -7.516 8.496 12.811 1.00 86.69 118 ALA A C 1
ATOM 903 O O . ALA A 1 118 ? -6.649 7.918 12.157 1.00 86.69 118 ALA A O 1
ATOM 904 N N . THR A 1 119 ? -8.466 9.238 12.232 1.00 89.50 119 THR A N 1
ATOM 905 C CA . THR A 1 119 ? -8.551 9.480 10.781 1.00 89.50 119 THR A CA 1
ATOM 906 C C . THR A 1 119 ? -7.293 10.166 10.250 1.00 89.50 119 THR A C 1
ATOM 908 O O . THR A 1 119 ? -6.723 9.727 9.253 1.00 89.50 119 THR A O 1
ATOM 911 N N . ILE A 1 120 ? -6.816 11.204 10.945 1.00 91.00 120 ILE A N 1
ATOM 912 C CA . ILE A 1 120 ? -5.569 11.905 10.617 1.00 91.00 120 ILE A CA 1
ATOM 913 C C . ILE A 1 120 ? -4.380 10.946 10.711 1.00 91.00 120 ILE A C 1
ATOM 915 O O . ILE A 1 120 ? -3.542 10.936 9.813 1.00 91.00 120 ILE A O 1
ATOM 919 N N . GLY A 1 121 ? -4.322 10.106 11.747 1.00 90.25 121 GLY A N 1
ATOM 920 C CA . GLY A 1 121 ? -3.276 9.093 11.895 1.00 90.25 121 GLY A CA 1
ATOM 921 C C . GLY A 1 121 ? -3.209 8.142 10.698 1.00 90.25 121 GLY A C 1
ATOM 922 O O . GLY A 1 121 ? -2.138 7.961 10.117 1.00 90.25 121 GLY A O 1
ATOM 923 N N . VAL A 1 122 ? -4.353 7.598 10.269 1.00 90.31 122 VAL A N 1
ATOM 924 C CA . VAL A 1 122 ? -4.436 6.730 9.082 1.00 90.31 122 VAL A CA 1
ATOM 925 C C . VAL A 1 122 ? -4.034 7.486 7.814 1.00 90.31 122 VAL A C 1
ATOM 927 O O . VAL A 1 122 ? -3.238 6.969 7.032 1.00 90.31 122 VAL A O 1
ATOM 930 N N . ALA A 1 123 ? -4.507 8.721 7.631 1.00 92.19 123 ALA A N 1
ATOM 931 C CA . ALA A 1 123 ? -4.158 9.548 6.477 1.00 92.19 123 ALA A CA 1
ATOM 932 C C . ALA A 1 123 ? -2.651 9.852 6.408 1.00 92.19 123 ALA A C 1
ATOM 934 O O . ALA A 1 123 ? -2.043 9.705 5.348 1.00 92.19 123 ALA A O 1
ATOM 935 N N . ILE A 1 124 ? -2.019 10.204 7.533 1.00 93.25 124 ILE A N 1
ATOM 936 C CA . ILE A 1 124 ? -0.564 10.395 7.618 1.00 93.25 124 ILE A CA 1
ATOM 937 C C . ILE A 1 124 ? 0.153 9.102 7.230 1.00 93.25 124 ILE A C 1
ATOM 939 O O . ILE A 1 124 ? 1.092 9.134 6.438 1.00 93.25 124 ILE A O 1
ATOM 943 N N . TRP A 1 125 ? -0.315 7.956 7.729 1.00 90.94 125 TRP A N 1
ATOM 944 C CA . TRP A 1 125 ? 0.257 6.655 7.390 1.00 90.94 125 TRP A CA 1
ATOM 945 C C . TRP A 1 125 ? 0.177 6.371 5.887 1.00 90.94 12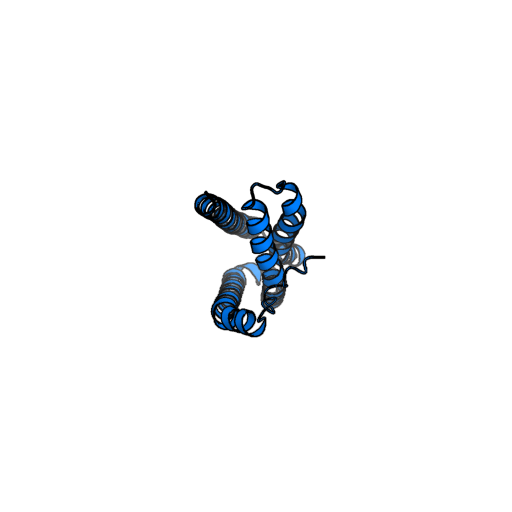5 TRP A C 1
ATOM 947 O O . TRP A 1 125 ? 1.171 5.983 5.273 1.00 90.94 125 TRP A O 1
ATOM 957 N N . MET A 1 126 ? -0.979 6.624 5.271 1.00 93.31 126 MET A N 1
ATOM 958 C CA . MET A 1 126 ? -1.174 6.483 3.826 1.00 93.31 126 MET A CA 1
ATOM 959 C C . MET A 1 126 ? -0.218 7.381 3.039 1.00 93.31 126 MET A C 1
ATOM 961 O O . MET A 1 126 ? 0.401 6.920 2.083 1.00 93.31 126 MET A O 1
ATOM 965 N N . VAL A 1 127 ? -0.056 8.640 3.453 1.00 95.56 127 VAL A N 1
ATOM 966 C CA . VAL A 1 127 ? 0.850 9.588 2.793 1.00 95.56 127 VAL A CA 1
ATOM 967 C C . VAL A 1 127 ? 2.303 9.139 2.925 1.00 95.56 127 VAL A C 1
ATOM 969 O O . VAL A 1 127 ? 3.013 9.103 1.923 1.00 95.56 127 VAL A O 1
ATOM 972 N N . VAL A 1 128 ? 2.746 8.742 4.120 1.00 94.44 128 VAL A N 1
ATOM 973 C CA . VAL A 1 128 ? 4.128 8.299 4.366 1.00 94.44 128 VAL A CA 1
ATOM 974 C C . VAL A 1 128 ? 4.461 7.054 3.544 1.00 94.44 128 VAL A C 1
ATOM 976 O O . VAL A 1 128 ? 5.459 7.042 2.820 1.00 94.44 128 VAL A O 1
ATOM 979 N N . PHE A 1 129 ? 3.622 6.017 3.596 1.00 91.94 129 PHE A N 1
ATOM 980 C CA . PHE A 1 129 ? 3.881 4.779 2.857 1.00 91.94 129 PHE A CA 1
ATOM 981 C C . PHE A 1 129 ? 3.675 4.931 1.351 1.00 91.94 129 PHE A C 1
ATOM 983 O O . PHE A 1 129 ? 4.450 4.369 0.576 1.00 91.94 129 PHE A O 1
ATOM 990 N N . GLY A 1 130 ? 2.689 5.722 0.929 1.00 92.56 130 GLY A N 1
ATOM 991 C CA . GLY A 1 130 ? 2.478 6.057 -0.476 1.00 92.56 130 GLY A CA 1
ATOM 992 C C . GLY A 1 130 ? 3.670 6.820 -1.054 1.00 92.56 130 GLY A C 1
ATOM 993 O O . GLY A 1 130 ? 4.199 6.441 -2.099 1.00 92.56 130 GLY A O 1
ATOM 994 N N . ALA A 1 131 ? 4.166 7.836 -0.341 1.00 94.94 131 ALA A N 1
ATOM 995 C CA . ALA A 1 131 ? 5.357 8.586 -0.732 1.00 94.94 131 ALA A CA 1
ATOM 996 C C . ALA A 1 131 ? 6.602 7.693 -0.778 1.00 94.94 131 ALA A C 1
ATOM 998 O O . ALA A 1 131 ? 7.362 7.756 -1.744 1.00 94.94 131 ALA A O 1
ATOM 999 N N . PHE A 1 132 ? 6.791 6.818 0.214 1.00 93.75 132 PHE A N 1
ATOM 1000 C CA . PHE A 1 132 ? 7.903 5.869 0.223 1.00 93.75 132 PHE A CA 1
ATOM 1001 C C . PHE A 1 132 ? 7.847 4.901 -0.968 1.00 93.75 132 PHE A C 1
ATOM 1003 O O . PHE A 1 132 ? 8.861 4.667 -1.631 1.00 93.75 132 PHE A O 1
ATOM 1010 N N . ALA A 1 133 ? 6.662 4.375 -1.290 1.00 90.88 133 ALA A N 1
ATOM 1011 C CA . ALA A 1 133 ? 6.455 3.502 -2.441 1.00 90.88 133 ALA A CA 1
ATOM 1012 C C . ALA A 1 133 ? 6.750 4.217 -3.769 1.00 90.88 133 ALA A C 1
ATOM 1014 O O . ALA A 1 133 ? 7.484 3.681 -4.603 1.00 90.88 133 ALA A O 1
ATOM 1015 N N . LEU A 1 134 ? 6.237 5.438 -3.944 1.00 93.06 134 LEU A N 1
ATOM 1016 C CA . LEU A 1 134 ? 6.504 6.264 -5.122 1.00 93.06 134 LEU A CA 1
ATOM 1017 C C . LEU A 1 134 ? 7.993 6.588 -5.253 1.00 93.06 134 LEU A C 1
ATOM 1019 O O . LEU A 1 134 ? 8.572 6.385 -6.319 1.00 93.06 134 LEU A O 1
ATOM 1023 N N . TRP A 1 135 ? 8.635 7.027 -4.170 1.00 95.75 135 TRP A N 1
ATOM 1024 C CA . TRP A 1 135 ? 10.069 7.310 -4.145 1.00 95.75 135 TRP A CA 1
ATOM 1025 C C . TRP A 1 135 ? 10.893 6.085 -4.550 1.00 95.75 135 TRP A C 1
ATOM 1027 O O . TRP A 1 135 ? 11.783 6.191 -5.397 1.00 95.75 135 TRP A O 1
ATOM 1037 N N . ARG A 1 136 ? 10.551 4.903 -4.018 1.00 92.50 136 ARG A N 1
ATOM 1038 C CA . ARG A 1 136 ? 11.183 3.632 -4.391 1.00 92.50 136 ARG A CA 1
ATOM 1039 C C . ARG A 1 136 ? 11.034 3.347 -5.886 1.00 92.50 136 ARG A C 1
ATOM 1041 O O . ARG A 1 136 ? 12.027 3.014 -6.529 1.00 92.50 136 ARG A O 1
ATOM 1048 N N . MET A 1 137 ? 9.832 3.491 -6.447 1.00 92.31 137 MET A N 1
ATOM 1049 C CA . MET A 1 137 ? 9.584 3.262 -7.877 1.00 92.31 137 MET A CA 1
ATOM 1050 C C . MET A 1 137 ? 10.347 4.259 -8.755 1.00 92.31 137 MET A C 1
ATOM 1052 O O . MET A 1 137 ? 11.017 3.846 -9.697 1.00 92.31 137 MET A O 1
ATOM 1056 N N . VAL A 1 138 ? 10.318 5.555 -8.426 1.00 92.50 138 VAL A N 1
ATOM 1057 C CA . VAL A 1 138 ? 11.052 6.598 -9.164 1.00 92.50 138 VAL A CA 1
ATOM 1058 C C . VAL A 1 138 ? 12.552 6.327 -9.144 1.00 92.50 138 VAL A C 1
ATOM 1060 O O . VAL A 1 138 ? 13.209 6.423 -10.180 1.00 92.50 138 VAL A O 1
ATOM 1063 N N . ARG A 1 139 ? 13.103 5.955 -7.984 1.00 93.19 139 ARG A N 1
ATOM 1064 C CA . ARG A 1 139 ? 14.517 5.594 -7.860 1.00 93.19 139 ARG A CA 1
ATOM 1065 C C . ARG A 1 139 ? 14.863 4.386 -8.732 1.00 93.19 139 ARG A C 1
ATOM 1067 O O . ARG A 1 139 ? 15.867 4.433 -9.428 1.00 93.19 139 ARG A O 1
ATOM 1074 N N . GLN A 1 140 ? 14.019 3.353 -8.747 1.00 90.25 140 GLN A N 1
ATOM 1075 C CA . GLN A 1 140 ? 14.218 2.171 -9.594 1.00 90.25 140 GLN A CA 1
ATOM 1076 C C . GLN A 1 140 ? 14.162 2.491 -11.087 1.00 90.25 140 GLN A C 1
ATOM 1078 O O . GLN A 1 140 ? 15.006 2.006 -11.832 1.00 90.25 140 GLN A O 1
ATOM 1083 N N . VAL A 1 141 ? 13.226 3.344 -11.517 1.00 90.25 141 VAL A N 1
ATOM 1084 C CA . VAL A 1 141 ? 13.149 3.793 -12.916 1.00 90.25 141 VAL A CA 1
ATOM 1085 C C . VAL A 1 141 ? 14.411 4.558 -13.315 1.00 90.25 141 VAL A C 1
ATOM 1087 O O . VAL A 1 141 ? 14.984 4.295 -14.367 1.00 90.25 141 VAL A O 1
ATOM 1090 N N . ARG A 1 142 ? 14.879 5.481 -12.465 1.00 89.44 142 ARG A N 1
ATOM 1091 C CA . ARG A 1 142 ? 16.091 6.273 -12.734 1.00 89.44 142 ARG A CA 1
ATOM 1092 C C . ARG A 1 142 ? 17.346 5.406 -12.812 1.00 89.44 142 ARG A C 1
ATOM 1094 O O . ARG A 1 142 ? 18.120 5.569 -13.746 1.00 89.44 142 ARG A O 1
ATOM 1101 N N . SER A 1 143 ? 17.530 4.489 -11.862 1.00 89.62 143 SER A N 1
ATOM 1102 C CA . SER A 1 143 ? 18.659 3.552 -11.877 1.00 89.62 143 SER A CA 1
ATOM 1103 C C . SER A 1 143 ? 18.612 2.630 -13.095 1.00 89.62 143 SER A C 1
ATOM 1105 O O . SER A 1 143 ? 19.619 2.486 -13.774 1.00 89.62 143 SER A O 1
ATOM 1107 N N . GLY A 1 144 ? 17.437 2.088 -13.432 1.00 83.62 144 GLY A N 1
ATOM 1108 C CA . GLY A 1 144 ? 17.285 1.201 -14.587 1.00 83.62 144 GLY A CA 1
ATOM 1109 C C . GLY A 1 144 ? 17.561 1.880 -15.931 1.00 83.62 144 GLY A C 1
ATOM 1110 O O . GLY A 1 144 ? 18.091 1.234 -16.826 1.00 83.62 144 GLY A O 1
ATOM 1111 N N . ARG A 1 145 ? 17.255 3.177 -16.070 1.00 83.44 145 ARG A N 1
ATOM 1112 C CA . ARG A 1 145 ? 17.611 3.956 -17.269 1.00 83.44 145 ARG A CA 1
ATOM 1113 C C . ARG A 1 145 ? 19.108 4.256 -17.368 1.00 83.44 145 ARG A C 1
ATOM 1115 O O . ARG A 1 145 ? 19.644 4.290 -18.467 1.00 83.44 145 ARG A O 1
ATOM 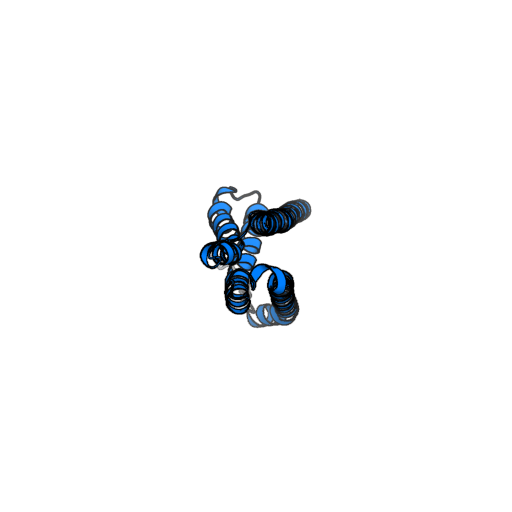1122 N N . ALA A 1 146 ? 19.784 4.469 -16.239 1.00 78.69 146 ALA A N 1
ATOM 1123 C CA . ALA A 1 146 ? 21.224 4.736 -16.221 1.00 78.69 146 ALA A CA 1
ATOM 1124 C C . ALA A 1 146 ? 22.063 3.518 -16.650 1.00 78.69 146 ALA A C 1
ATOM 1126 O O . ALA A 1 146 ? 23.154 3.699 -17.169 1.00 78.69 146 ALA A O 1
ATOM 1127 N N . GLU A 1 147 ? 21.559 2.298 -16.443 1.00 75.56 147 GLU A N 1
ATOM 1128 C CA . GLU A 1 147 ? 22.226 1.048 -16.846 1.00 75.56 147 GLU A CA 1
ATOM 1129 C C . GLU A 1 147 ? 22.018 0.689 -18.330 1.00 75.56 147 GLU A C 1
ATOM 1131 O O . GLU A 1 147 ? 22.720 -0.171 -18.856 1.00 75.56 147 GLU A O 1
ATOM 1136 N N . SER A 1 148 ? 21.042 1.307 -19.006 1.00 59.88 148 SER A N 1
ATOM 1137 C CA . SER A 1 148 ? 20.733 1.057 -20.424 1.00 59.88 148 SER A CA 1
ATOM 1138 C C . SER A 1 148 ? 21.447 1.992 -21.412 1.00 59.88 148 SER A C 1
ATOM 1140 O O . SER A 1 148 ? 21.263 1.826 -22.619 1.00 59.88 148 SER A O 1
ATOM 1142 N N . HIS A 1 149 ? 22.228 2.954 -20.913 1.00 47.28 149 HIS A N 1
ATOM 1143 C CA . HIS A 1 149 ? 23.085 3.863 -21.683 1.00 47.28 149 HIS A CA 1
ATOM 1144 C C . HIS A 1 149 ? 24.558 3.499 -21.501 1.00 47.28 149 HIS A C 1
ATOM 1146 O O . HIS A 1 149 ? 25.304 3.635 -22.496 1.00 47.28 149 HIS A O 1
#

pLDDT: mean 82.76, std 13.6, range [45.5, 97.06]

Sequence (149 aa):
MTSLAEGPRRRPNWTNDVRQLGVFGRSWAVGIFLFSAARALLAWPTLGQFGVDPWVFLAIDLITAVPYGVAQAVTVKILCRDDRPARDAAGWGIIVVVMFLAPYSYIFAASGSMPAAATIGVAIWMVVFGAFALWRMVRQVRSGRAESH